Protein AF-A0A8J3PWQ1-F1 (afdb_monomer_lite)

Organism: NCBI:txid575193

Sequence (160 aa):
MHEEQVHASDRWVFGLEEIPASDKGEDGEIYRVASSFGQTVIRAPVGTPQTMQWAAEEIVAQCGPEWSAAAILLQWLRIEAGDERRLGVESCVLERISDDEILFHAHYNQWEDITVLISDVRRMLIDMMHFITNEARHPLPRWRIKYLSERDWTQKRVEG

Structure (mmCIF, N/CA/C/O backbone):
data_AF-A0A8J3PWQ1-F1
#
_entry.id   AF-A0A8J3PWQ1-F1
#
loop_
_atom_site.group_PDB
_atom_site.id
_atom_site.type_symbol
_atom_site.label_atom_id
_atom_site.label_alt_id
_atom_site.label_comp_id
_atom_site.label_asym_id
_atom_site.label_entity_id
_atom_site.label_seq_id
_atom_site.pdbx_PDB_ins_code
_atom_site.Cartn_x
_atom_site.Cartn_y
_atom_site.Cartn_z
_atom_site.occupancy
_atom_site.B_iso_or_equiv
_atom_site.auth_seq_id
_atom_site.auth_comp_id
_atom_site.auth_asym_id
_atom_site.auth_atom_id
_atom_site.pdbx_PDB_model_num
ATOM 1 N N . MET A 1 1 ? -30.133 3.601 -14.419 1.00 34.16 1 MET A N 1
ATOM 2 C CA . MET A 1 1 ? -28.823 3.106 -13.955 1.00 34.16 1 MET A CA 1
ATOM 3 C C . MET A 1 1 ? -27.804 4.153 -14.347 1.00 34.16 1 MET A C 1
ATOM 5 O O . MET A 1 1 ? -27.534 4.289 -15.530 1.00 34.16 1 MET A O 1
ATOM 9 N N . HIS A 1 2 ? -27.375 4.978 -13.396 1.00 33.19 2 HIS A N 1
ATOM 10 C CA . HIS A 1 2 ? -26.289 5.927 -13.613 1.00 33.19 2 HIS A CA 1
ATOM 11 C C . HIS A 1 2 ? -24.993 5.215 -13.238 1.00 33.19 2 HIS A C 1
ATOM 13 O O . HIS A 1 2 ? -24.796 4.885 -12.074 1.00 33.19 2 HIS A O 1
ATOM 19 N N . GLU A 1 3 ? -24.154 4.923 -14.229 1.00 35.34 3 GLU A N 1
ATOM 20 C CA . GLU A 1 3 ? -22.735 4.697 -13.980 1.00 35.34 3 GLU A CA 1
ATOM 21 C C . GLU A 1 3 ? -22.160 6.049 -13.561 1.00 35.34 3 GLU A C 1
ATOM 23 O O . GLU A 1 3 ? -22.042 6.963 -14.379 1.00 35.34 3 GLU A O 1
ATOM 28 N N . GLU A 1 4 ? -21.873 6.212 -12.269 1.00 40.69 4 GLU A N 1
ATOM 29 C CA . GLU A 1 4 ? -20.989 7.278 -11.815 1.00 40.69 4 GLU A CA 1
ATOM 30 C C . GLU A 1 4 ? -19.678 7.141 -12.590 1.00 40.69 4 GLU A C 1
ATOM 32 O O . GLU A 1 4 ? -18.943 6.159 -12.448 1.00 40.69 4 GLU A O 1
ATOM 37 N N . GLN A 1 5 ? -19.397 8.130 -13.437 1.00 37.34 5 GLN A N 1
ATOM 38 C CA . GLN A 1 5 ? -18.060 8.384 -13.945 1.00 37.34 5 GLN A CA 1
ATOM 39 C C . GLN A 1 5 ? -17.176 8.716 -12.743 1.00 37.34 5 GLN A C 1
ATOM 41 O O . GLN A 1 5 ? -16.991 9.874 -12.390 1.00 37.34 5 GLN A O 1
ATOM 46 N N . VAL A 1 6 ? -16.655 7.681 -12.084 1.00 41.75 6 VAL A N 1
ATOM 47 C CA . VAL A 1 6 ? -15.590 7.829 -11.098 1.00 41.75 6 VAL A CA 1
ATOM 48 C C . VAL A 1 6 ? -14.396 8.383 -11.863 1.00 41.75 6 VAL A C 1
ATOM 50 O O . VAL A 1 6 ? -13.786 7.672 -12.670 1.00 41.75 6 VAL A O 1
ATOM 53 N N . HIS A 1 7 ? -14.114 9.670 -11.683 1.00 48.94 7 HIS A N 1
ATOM 54 C CA . HIS A 1 7 ? -13.012 10.326 -12.364 1.00 48.94 7 HIS A CA 1
ATOM 55 C C . HIS A 1 7 ? -11.697 9.664 -11.933 1.00 48.94 7 HIS A C 1
ATOM 57 O O . HIS A 1 7 ? -11.540 9.210 -10.802 1.00 48.94 7 HIS A O 1
ATOM 63 N N . ALA A 1 8 ? -10.715 9.598 -12.837 1.00 52.34 8 ALA A N 1
ATOM 64 C CA . ALA A 1 8 ? -9.395 9.029 -12.539 1.00 52.34 8 ALA A CA 1
ATOM 65 C C . ALA A 1 8 ? -8.655 9.755 -11.390 1.00 52.34 8 ALA A C 1
ATOM 67 O O . ALA A 1 8 ? -7.637 9.260 -10.916 1.00 52.34 8 ALA A O 1
ATOM 68 N N . SER A 1 9 ? -9.160 10.916 -10.958 1.00 60.69 9 SER A N 1
ATOM 69 C CA . SER A 1 9 ? -8.739 11.653 -9.765 1.00 60.69 9 SER A CA 1
ATOM 70 C C . SER A 1 9 ? -9.125 10.979 -8.451 1.00 60.69 9 SER A C 1
ATOM 72 O O . SER A 1 9 ? -8.525 11.302 -7.434 1.00 60.69 9 SER A O 1
ATOM 74 N N . ASP A 1 10 ? -10.080 10.047 -8.463 1.00 74.12 10 ASP A N 1
ATOM 75 C CA . ASP A 1 10 ? -10.706 9.504 -7.250 1.00 74.12 10 ASP A CA 1
ATOM 76 C C . ASP A 1 10 ? -10.235 8.070 -6.954 1.00 74.12 10 ASP A C 1
ATOM 78 O O . ASP A 1 10 ? -10.818 7.358 -6.136 1.00 74.12 10 ASP A O 1
ATOM 82 N N . ARG A 1 11 ? -9.209 7.596 -7.672 1.00 81.88 11 ARG A N 1
ATOM 83 C CA . ARG A 1 11 ? -8.704 6.223 -7.571 1.00 81.88 11 ARG A CA 1
ATOM 84 C C . ARG A 1 11 ? -7.197 6.187 -7.412 1.00 81.88 11 ARG A C 1
ATOM 86 O O . ARG A 1 11 ? -6.480 7.033 -7.945 1.00 81.88 11 ARG A O 1
ATOM 93 N N . TRP A 1 12 ? -6.736 5.150 -6.723 1.00 87.06 12 TRP A N 1
ATOM 94 C CA . TRP A 1 12 ? -5.327 4.799 -6.699 1.00 87.06 12 TRP A CA 1
ATOM 95 C C . TRP A 1 12 ? -4.894 4.353 -8.092 1.00 87.06 12 TRP A C 1
ATOM 97 O O . TRP A 1 12 ? -5.564 3.560 -8.756 1.00 87.06 12 TRP A O 1
ATOM 107 N N . VAL A 1 13 ? -3.768 4.885 -8.549 1.00 88.00 13 VAL A N 1
ATOM 108 C CA . VAL A 1 13 ? -3.177 4.525 -9.835 1.00 88.00 13 VAL A CA 1
ATOM 109 C C . VAL A 1 13 ? -1.861 3.823 -9.577 1.00 88.00 13 VAL A C 1
ATOM 111 O O . VAL A 1 13 ? -1.003 4.368 -8.891 1.00 88.00 13 VAL A O 1
ATOM 114 N N . PHE A 1 14 ? -1.698 2.643 -10.166 1.00 88.06 14 PHE A N 1
ATOM 115 C CA . PHE A 1 14 ? -0.520 1.799 -10.005 1.00 88.06 14 PHE A CA 1
ATOM 116 C C . PHE A 1 14 ? 0.272 1.716 -11.312 1.00 88.06 14 PHE A C 1
ATOM 118 O O . PHE A 1 14 ? -0.297 1.725 -12.413 1.00 88.06 14 PHE A O 1
ATOM 125 N N . GLY A 1 15 ? 1.590 1.636 -11.174 1.00 87.38 15 GLY A N 1
ATOM 126 C CA . GLY A 1 15 ? 2.556 1.572 -12.262 1.00 87.38 15 GLY A CA 1
ATOM 127 C C . GLY A 1 15 ? 3.824 0.824 -11.858 1.00 87.38 15 GLY A C 1
ATOM 128 O O . GLY A 1 15 ? 3.909 0.283 -10.756 1.00 87.38 15 GLY A O 1
ATOM 129 N N . LEU A 1 16 ? 4.818 0.809 -12.745 1.00 85.69 16 LEU A N 1
ATOM 130 C CA . LEU A 1 16 ? 6.132 0.215 -12.474 1.00 85.69 16 LEU A CA 1
ATOM 131 C C . LEU A 1 16 ? 7.236 1.269 -12.553 1.00 85.69 16 LEU A C 1
ATOM 133 O O . LEU A 1 16 ? 7.191 2.174 -13.388 1.00 85.69 16 LEU A O 1
ATOM 137 N N . GLU A 1 17 ? 8.246 1.123 -11.704 1.00 83.31 17 GLU A N 1
ATOM 138 C CA . GLU A 1 17 ? 9.514 1.830 -11.848 1.00 83.31 17 GLU A CA 1
ATOM 139 C C . GLU A 1 17 ? 10.419 1.059 -12.815 1.00 83.31 17 GLU A C 1
ATOM 141 O O . GLU A 1 17 ? 10.766 -0.101 -12.583 1.00 83.31 17 GLU A O 1
ATOM 146 N N . GLU A 1 18 ? 10.782 1.709 -13.919 1.00 81.50 18 GLU A N 1
ATOM 147 C CA . GLU A 1 18 ? 11.722 1.200 -14.907 1.00 81.50 18 GLU A CA 1
ATOM 148 C C . GLU A 1 18 ? 13.146 1.582 -14.515 1.00 81.50 18 GLU A C 1
ATOM 150 O O . GLU A 1 18 ? 13.513 2.761 -14.464 1.00 81.50 18 GLU A O 1
ATOM 155 N N . ILE A 1 19 ? 13.963 0.558 -14.293 1.00 77.00 19 ILE A N 1
ATOM 156 C CA . ILE A 1 19 ? 15.391 0.676 -14.032 1.00 77.00 19 ILE A CA 1
ATOM 157 C C . ILE A 1 19 ? 16.109 0.339 -15.346 1.00 77.00 19 ILE A C 1
ATOM 159 O O . ILE A 1 19 ? 16.138 -0.832 -15.744 1.00 77.00 19 ILE A O 1
ATOM 163 N N . PRO A 1 20 ? 16.644 1.341 -16.070 1.00 71.75 20 PRO A N 1
ATOM 164 C CA . PRO A 1 20 ? 17.434 1.083 -17.263 1.00 71.75 20 PRO A CA 1
ATOM 165 C C . PRO A 1 20 ? 18.741 0.389 -16.868 1.00 71.75 20 PRO A C 1
ATOM 167 O O . PRO A 1 20 ? 19.568 0.977 -16.173 1.00 71.75 20 PRO A O 1
ATOM 170 N N . ALA A 1 21 ? 18.957 -0.837 -17.341 1.00 73.56 21 ALA A N 1
ATOM 171 C CA . ALA A 1 21 ? 20.274 -1.451 -17.297 1.00 73.56 21 ALA A CA 1
ATOM 172 C C . ALA A 1 21 ? 21.090 -0.937 -18.484 1.00 73.56 21 ALA A C 1
ATOM 174 O O . ALA A 1 21 ? 20.639 -0.951 -19.636 1.00 73.56 21 ALA A O 1
ATOM 175 N N . SER A 1 22 ? 22.293 -0.468 -18.179 1.00 77.88 22 SER A N 1
ATOM 176 C CA . SER A 1 22 ? 23.264 -0.044 -19.177 1.00 77.88 22 SER A CA 1
ATOM 177 C C . SER A 1 22 ? 24.507 -0.907 -19.049 1.00 77.88 22 SER A C 1
ATOM 179 O O . SER A 1 22 ? 24.910 -1.228 -17.933 1.00 77.88 22 SER A O 1
ATOM 181 N N . ASP A 1 23 ? 25.098 -1.271 -20.177 1.00 76.81 23 ASP A N 1
ATOM 182 C CA . ASP A 1 23 ? 26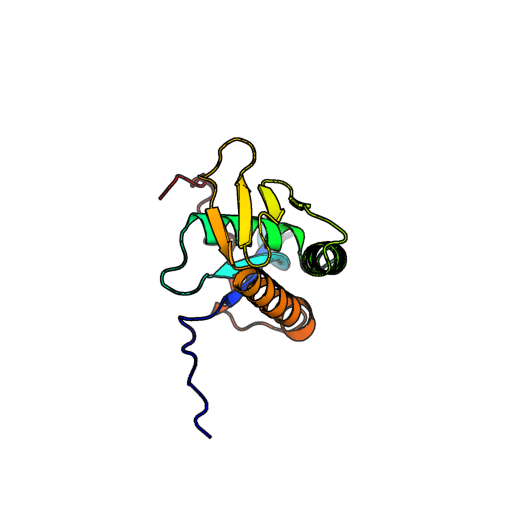.339 -2.033 -20.243 1.00 76.81 23 ASP A CA 1
ATOM 183 C C . ASP A 1 23 ? 27.311 -1.346 -21.198 1.00 76.81 23 ASP A C 1
ATOM 185 O O . ASP A 1 23 ? 26.908 -0.592 -22.088 1.00 76.81 23 ASP A O 1
ATOM 189 N N . LYS A 1 24 ? 28.603 -1.566 -20.981 1.00 81.88 24 LYS A N 1
ATOM 190 C CA . LYS A 1 24 ? 29.654 -0.974 -21.797 1.00 81.88 24 LYS A CA 1
ATOM 191 C C . LYS A 1 24 ? 29.956 -1.904 -22.968 1.00 81.88 24 LYS A C 1
ATOM 193 O O . LYS A 1 24 ? 30.371 -3.041 -22.764 1.00 81.88 24 LYS A O 1
ATOM 198 N N . GLY A 1 25 ? 29.753 -1.413 -24.186 1.00 77.62 25 GLY A N 1
ATOM 199 C CA . GLY A 1 25 ? 30.089 -2.137 -25.407 1.00 77.62 25 GLY A CA 1
ATOM 200 C C . GLY A 1 25 ? 31.597 -2.324 -25.576 1.00 77.62 25 GLY A C 1
ATOM 201 O O . GLY A 1 25 ? 32.410 -1.671 -24.916 1.00 77.62 25 GLY A O 1
ATOM 202 N N . GLU A 1 26 ? 31.984 -3.212 -26.495 1.00 82.81 26 GLU A N 1
ATOM 203 C CA . GLU A 1 26 ? 33.393 -3.479 -26.831 1.00 82.81 26 GLU A CA 1
ATOM 204 C C . GLU A 1 26 ? 34.129 -2.241 -27.382 1.00 82.81 26 GLU A C 1
ATOM 206 O O . GLU A 1 26 ? 35.349 -2.137 -27.268 1.00 82.81 26 GLU A O 1
ATOM 211 N N . ASP A 1 27 ? 33.390 -1.279 -27.934 1.00 87.69 27 ASP A N 1
ATOM 212 C CA . ASP A 1 27 ? 33.869 0.032 -28.392 1.00 87.69 27 ASP A CA 1
ATOM 213 C C . ASP A 1 27 ? 34.068 1.054 -27.255 1.00 87.69 27 ASP A C 1
ATOM 215 O O . ASP A 1 27 ? 34.616 2.135 -27.468 1.00 87.69 27 ASP A O 1
ATOM 219 N N . GLY A 1 28 ? 33.659 0.704 -26.037 1.00 79.19 28 GLY A N 1
ATOM 220 C CA . GLY A 1 28 ? 33.728 1.547 -24.857 1.00 79.19 28 GLY A CA 1
ATOM 221 C C . GLY A 1 28 ? 32.550 2.505 -24.664 1.00 79.19 28 GLY A C 1
ATOM 222 O O . GLY A 1 28 ? 32.549 3.222 -23.659 1.00 79.19 28 GLY A O 1
ATOM 223 N N . GLU A 1 29 ? 31.556 2.495 -25.551 1.00 83.38 29 GLU A N 1
ATOM 224 C CA . GLU A 1 29 ? 30.320 3.272 -25.418 1.00 83.38 29 GLU A CA 1
ATOM 225 C C . GLU A 1 29 ? 29.337 2.590 -24.452 1.00 83.38 29 GLU A C 1
ATOM 227 O O . GLU A 1 29 ? 29.372 1.375 -24.245 1.00 83.38 29 GLU A O 1
ATOM 232 N N . ILE A 1 30 ? 28.459 3.371 -23.817 1.00 75.75 30 ILE A N 1
ATOM 233 C 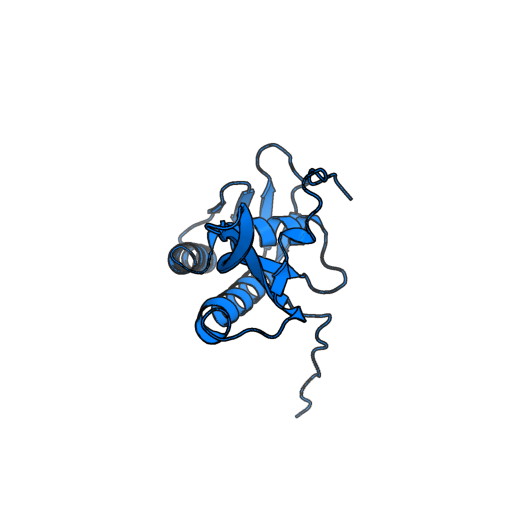CA . ILE A 1 30 ? 27.442 2.849 -22.892 1.00 75.75 30 ILE A CA 1
ATOM 234 C C . ILE A 1 30 ? 26.138 2.619 -23.658 1.00 75.75 30 ILE A C 1
ATOM 236 O O . ILE A 1 30 ? 25.523 3.563 -24.154 1.00 75.75 30 ILE A O 1
ATOM 240 N N . TYR A 1 31 ? 25.675 1.372 -23.692 1.00 74.62 31 TYR A N 1
ATOM 241 C CA . TYR A 1 31 ? 24.440 0.965 -24.353 1.00 74.62 31 TYR A CA 1
ATOM 242 C C . TYR A 1 31 ? 23.384 0.534 -23.345 1.00 74.62 31 TYR A C 1
ATOM 244 O O . TYR A 1 31 ? 23.670 -0.151 -22.366 1.00 74.62 31 TYR A O 1
ATOM 252 N N . ARG A 1 32 ? 22.124 0.874 -23.620 1.00 73.25 32 ARG A N 1
ATOM 253 C CA . ARG A 1 32 ? 20.985 0.344 -22.868 1.00 73.25 32 ARG A CA 1
ATOM 254 C C . ARG A 1 32 ? 20.708 -1.087 -23.328 1.00 73.25 32 ARG A C 1
ATOM 256 O O . ARG A 1 32 ? 20.312 -1.291 -24.471 1.00 73.25 32 ARG A O 1
ATOM 263 N N . VAL A 1 33 ? 20.915 -2.059 -22.445 1.00 71.44 33 VAL A N 1
ATOM 264 C CA . VAL A 1 33 ? 20.870 -3.495 -22.787 1.00 71.44 33 VAL A CA 1
ATOM 265 C C . VAL A 1 33 ? 19.540 -4.158 -22.438 1.00 71.44 33 VAL A C 1
ATOM 267 O O . VAL A 1 33 ? 19.040 -4.968 -23.212 1.00 71.44 33 VAL A O 1
ATOM 270 N N . ALA A 1 34 ? 18.933 -3.800 -21.307 1.00 69.94 34 ALA A N 1
ATOM 271 C CA . ALA A 1 34 ? 17.612 -4.276 -20.905 1.00 69.94 34 ALA A CA 1
ATOM 272 C C . ALA A 1 34 ? 16.993 -3.316 -19.883 1.00 69.94 34 ALA A C 1
ATOM 274 O O . ALA A 1 34 ? 17.701 -2.583 -19.196 1.00 69.94 34 ALA A O 1
ATOM 275 N N . SER A 1 35 ? 15.672 -3.321 -19.760 1.00 70.31 35 SER A N 1
ATOM 276 C CA . SER A 1 35 ? 14.986 -2.646 -18.659 1.00 70.31 35 SER A CA 1
ATOM 277 C C . SER A 1 35 ? 14.473 -3.684 -17.678 1.00 70.31 35 SER A C 1
ATOM 279 O O . SER A 1 35 ? 13.838 -4.655 -18.088 1.00 70.31 35 SER A O 1
ATOM 281 N N . SER A 1 36 ? 14.725 -3.471 -16.391 1.00 72.44 36 SER A N 1
ATOM 282 C CA . SER A 1 36 ? 14.092 -4.241 -15.320 1.00 72.44 36 SER A CA 1
ATOM 283 C C . SER A 1 36 ? 13.023 -3.396 -14.639 1.00 72.44 36 SER A C 1
ATOM 285 O O . SER A 1 36 ? 13.237 -2.207 -14.402 1.00 72.44 36 SER A O 1
ATOM 287 N N . PHE A 1 37 ? 11.897 -4.016 -14.294 1.00 74.12 37 PHE A N 1
ATOM 288 C CA . PHE A 1 37 ? 10.818 -3.381 -13.543 1.00 74.12 37 PHE A CA 1
ATOM 289 C C . PHE A 1 37 ? 10.772 -3.992 -12.145 1.00 74.12 37 PHE A C 1
ATOM 291 O O . PHE A 1 37 ? 10.183 -5.051 -11.941 1.00 74.12 37 PHE A O 1
ATOM 298 N N . GLY A 1 38 ? 11.487 -3.368 -11.209 1.00 66.31 38 GLY A N 1
ATOM 299 C CA . GLY A 1 38 ? 11.739 -3.946 -9.884 1.00 66.31 38 GLY A CA 1
ATOM 300 C C . GLY A 1 38 ? 10.754 -3.515 -8.799 1.00 66.31 38 GLY A C 1
ATOM 301 O O . GLY A 1 38 ? 10.628 -4.204 -7.792 1.00 66.31 38 GLY A O 1
ATOM 302 N N . GLN A 1 39 ? 10.052 -2.394 -8.992 1.00 76.38 39 GLN A N 1
ATOM 303 C CA . GLN A 1 39 ? 9.234 -1.780 -7.947 1.00 76.38 39 GLN A CA 1
ATOM 304 C C . GLN A 1 39 ? 7.890 -1.296 -8.499 1.00 76.38 39 GLN A C 1
ATOM 306 O O . GLN A 1 39 ? 7.825 -0.681 -9.565 1.00 76.38 39 GLN A O 1
ATOM 311 N N . THR A 1 40 ? 6.812 -1.551 -7.757 1.00 80.81 40 THR A N 1
ATOM 312 C CA . THR A 1 40 ? 5.496 -0.965 -8.029 1.00 80.81 40 THR A CA 1
ATOM 313 C C . THR A 1 40 ? 5.467 0.466 -7.495 1.00 80.81 40 THR A C 1
ATOM 315 O O . THR A 1 40 ? 5.861 0.720 -6.358 1.00 80.81 40 THR A O 1
ATOM 318 N N . VAL A 1 41 ? 4.988 1.407 -8.304 1.00 84.44 41 VAL A N 1
ATOM 319 C CA . VAL A 1 41 ? 4.781 2.807 -7.906 1.00 84.44 41 VAL A CA 1
ATOM 320 C C . VAL A 1 41 ? 3.298 3.122 -7.863 1.00 84.44 41 VAL A C 1
ATOM 322 O O . VAL A 1 41 ? 2.516 2.538 -8.618 1.00 84.44 41 VAL A O 1
ATOM 325 N N . ILE A 1 42 ? 2.915 4.063 -7.001 1.00 87.25 42 ILE A N 1
ATOM 326 C CA . ILE A 1 42 ? 1.522 4.477 -6.851 1.00 87.25 42 ILE A CA 1
ATOM 327 C C . ILE A 1 42 ? 1.354 5.983 -6.930 1.00 87.25 42 ILE A C 1
ATOM 329 O O . ILE A 1 42 ? 2.263 6.755 -6.633 1.00 87.25 42 ILE A O 1
ATOM 333 N N . ARG A 1 43 ? 0.143 6.386 -7.296 1.00 86.31 43 ARG A N 1
ATOM 334 C CA . ARG A 1 43 ? -0.360 7.742 -7.136 1.00 86.31 43 ARG A CA 1
ATOM 335 C C . ARG A 1 43 ? -1.705 7.676 -6.433 1.00 86.31 43 ARG A C 1
ATOM 337 O O . ARG A 1 43 ? -2.588 6.930 -6.861 1.00 86.31 43 ARG A O 1
ATOM 344 N N . ALA A 1 44 ? -1.837 8.461 -5.374 1.00 86.62 44 ALA A N 1
ATOM 345 C CA . ALA A 1 44 ? -3.056 8.545 -4.595 1.00 86.62 44 ALA A CA 1
ATOM 346 C C . ALA A 1 44 ? -4.156 9.346 -5.319 1.00 86.62 44 ALA A C 1
ATOM 348 O O . ALA A 1 44 ? -3.846 10.176 -6.186 1.00 86.62 44 ALA A O 1
ATOM 349 N N . PRO A 1 45 ? -5.432 9.131 -4.955 1.00 85.75 45 PRO A N 1
ATOM 350 C CA . PRO A 1 45 ? -6.512 10.052 -5.283 1.00 85.75 45 PRO A CA 1
ATOM 351 C C . PRO A 1 45 ? -6.199 11.493 -4.857 1.00 85.75 45 PRO A C 1
ATOM 353 O O . PRO A 1 45 ? -5.505 11.729 -3.863 1.00 85.75 45 PRO A O 1
ATOM 356 N N . VAL A 1 46 ? -6.755 12.470 -5.570 1.00 83.62 46 VAL A N 1
ATOM 357 C CA . VAL A 1 46 ? -6.630 13.891 -5.222 1.00 83.62 46 VAL A CA 1
ATOM 358 C C . VAL A 1 46 ? -7.228 14.137 -3.835 1.00 83.62 46 VAL A C 1
ATOM 360 O O . VAL A 1 46 ? -8.337 13.702 -3.546 1.00 83.62 46 VAL A O 1
ATOM 363 N N . GLY A 1 47 ? -6.490 14.851 -2.981 1.00 82.12 47 GLY A N 1
ATOM 364 C CA . GLY A 1 47 ? -6.913 15.153 -1.609 1.00 82.12 47 GLY A CA 1
ATOM 365 C C . GLY A 1 47 ? -6.587 14.062 -0.586 1.00 82.12 47 GLY A C 1
ATOM 366 O O . GLY A 1 47 ? -6.882 14.247 0.592 1.00 82.12 47 GLY A O 1
ATOM 367 N N . THR A 1 48 ? -5.952 12.961 -1.002 1.00 83.81 48 THR A N 1
ATOM 368 C CA . THR A 1 48 ? -5.427 11.959 -0.066 1.00 83.81 48 THR A CA 1
ATOM 369 C C . THR A 1 48 ? -4.352 12.591 0.825 1.00 83.81 48 THR A C 1
ATOM 371 O O . THR A 1 48 ? -3.433 13.217 0.288 1.00 83.81 48 THR A O 1
ATOM 374 N N . PRO A 1 49 ? -4.423 12.433 2.161 1.00 84.44 49 PRO A N 1
ATOM 375 C CA . PRO A 1 49 ? -3.368 12.897 3.055 1.00 84.44 49 PRO A CA 1
ATOM 376 C C . PRO A 1 49 ? -2.004 12.307 2.681 1.00 84.44 49 PRO A C 1
ATOM 378 O O . PRO A 1 49 ? -1.894 11.120 2.370 1.00 84.44 49 PRO A O 1
ATOM 381 N N . GLN A 1 50 ? -0.950 13.120 2.754 1.00 83.56 50 GLN A N 1
ATOM 382 C CA . GLN A 1 50 ? 0.404 12.708 2.370 1.00 83.56 50 GLN A CA 1
ATOM 383 C C . GLN A 1 50 ? 0.899 11.496 3.178 1.00 83.56 50 GLN A C 1
ATOM 385 O O . GLN A 1 50 ? 1.522 10.591 2.622 1.00 83.56 50 GLN A O 1
ATOM 390 N N . THR A 1 51 ? 0.555 11.434 4.465 1.00 83.06 51 THR A N 1
ATOM 391 C CA . THR A 1 51 ? 0.861 10.299 5.348 1.00 83.06 51 THR A CA 1
ATOM 392 C C . THR A 1 51 ? 0.193 9.006 4.880 1.00 83.06 51 THR A C 1
ATOM 394 O O . THR A 1 51 ? 0.838 7.961 4.852 1.00 83.06 51 THR A O 1
ATOM 397 N N . MET A 1 52 ? -1.056 9.071 4.404 1.00 83.56 52 MET A N 1
ATOM 398 C CA . MET A 1 52 ? -1.741 7.924 3.798 1.00 83.56 52 MET A CA 1
ATOM 399 C C . MET A 1 52 ? -1.061 7.487 2.497 1.00 83.56 52 MET A C 1
ATOM 401 O O . MET A 1 52 ? -0.926 6.290 2.250 1.00 83.56 52 MET A O 1
ATOM 405 N N . GLN A 1 53 ? -0.595 8.434 1.676 1.00 87.44 53 GLN A N 1
ATOM 406 C CA . GLN A 1 53 ? 0.173 8.096 0.479 1.00 87.44 53 GLN A CA 1
ATOM 407 C C . GLN A 1 53 ? 1.489 7.391 0.828 1.00 87.44 53 GLN A C 1
ATOM 409 O O . GLN A 1 53 ? 1.793 6.366 0.223 1.00 87.44 53 GLN A O 1
ATOM 414 N N . TRP A 1 54 ? 2.251 7.885 1.805 1.00 86.19 54 TRP A N 1
ATOM 415 C CA . TRP A 1 54 ? 3.489 7.224 2.231 1.00 86.19 54 TRP A CA 1
ATOM 416 C C . TRP A 1 54 ? 3.232 5.833 2.798 1.00 86.19 54 TRP A C 1
ATOM 418 O O . TRP A 1 54 ? 3.924 4.887 2.434 1.00 86.19 54 TRP A O 1
ATOM 428 N N . ALA A 1 55 ? 2.201 5.679 3.624 1.00 84.50 55 ALA A N 1
ATOM 429 C CA . ALA A 1 55 ? 1.817 4.383 4.153 1.00 84.50 55 ALA A CA 1
ATOM 430 C C . ALA A 1 55 ? 1.444 3.382 3.046 1.00 84.50 55 ALA A C 1
ATOM 432 O O . ALA A 1 55 ? 1.860 2.222 3.071 1.00 84.50 55 ALA A O 1
ATOM 433 N N . ALA A 1 56 ? 0.699 3.840 2.039 1.00 86.81 56 ALA A N 1
ATOM 434 C CA . ALA A 1 56 ? 0.372 3.047 0.863 1.00 86.81 56 ALA A CA 1
ATOM 435 C C . ALA A 1 56 ? 1.629 2.669 0.059 1.00 86.81 56 ALA A C 1
ATOM 437 O O . ALA A 1 56 ? 1.753 1.527 -0.384 1.00 86.81 56 ALA A O 1
ATOM 438 N N . GLU A 1 57 ? 2.585 3.591 -0.098 1.00 85.88 57 GLU A N 1
ATOM 439 C CA . GLU A 1 57 ? 3.868 3.320 -0.756 1.00 85.88 57 GLU A CA 1
ATOM 440 C C . GLU A 1 57 ? 4.664 2.226 -0.025 1.00 85.88 57 GLU A C 1
ATOM 442 O O . GLU A 1 57 ? 5.236 1.366 -0.691 1.00 85.88 57 GLU A O 1
ATOM 447 N N . GLU A 1 58 ? 4.662 2.205 1.313 1.00 84.50 58 GLU A N 1
ATOM 448 C CA . GLU A 1 58 ? 5.334 1.165 2.111 1.00 84.50 58 GLU A CA 1
ATOM 449 C C . GLU A 1 58 ? 4.706 -0.221 1.913 1.00 84.50 58 GLU A C 1
ATOM 451 O O . GLU A 1 58 ? 5.418 -1.208 1.703 1.00 84.50 58 GLU A O 1
ATOM 456 N N . ILE A 1 59 ? 3.370 -0.303 1.917 1.00 82.31 59 ILE A N 1
ATOM 457 C CA . ILE A 1 59 ? 2.651 -1.556 1.635 1.00 82.31 59 ILE A CA 1
ATOM 458 C C . ILE A 1 59 ? 2.998 -2.055 0.232 1.00 82.31 59 ILE A C 1
ATOM 460 O O . ILE A 1 59 ? 3.294 -3.235 0.030 1.00 82.31 59 ILE A O 1
ATOM 464 N N . VAL A 1 60 ? 2.968 -1.156 -0.750 1.00 82.06 60 VAL A N 1
ATOM 465 C CA . VAL A 1 60 ? 3.161 -1.503 -2.159 1.00 82.06 60 VAL A CA 1
ATOM 466 C C . VAL A 1 60 ? 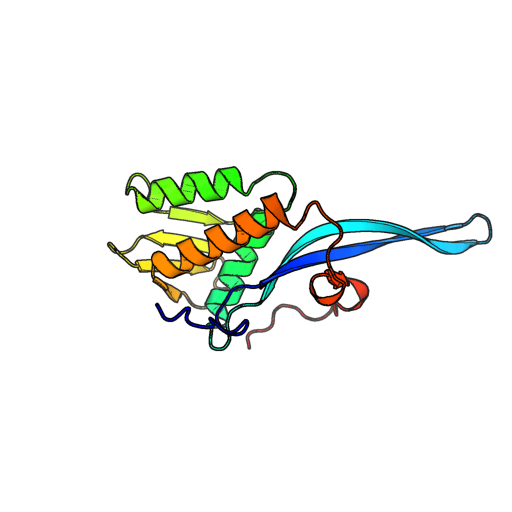4.606 -1.889 -2.460 1.00 82.06 60 VAL A C 1
ATOM 468 O O . VAL A 1 60 ? 4.824 -2.829 -3.226 1.00 82.06 60 VAL A O 1
ATOM 471 N N . ALA A 1 61 ? 5.586 -1.233 -1.833 1.00 78.50 61 ALA A N 1
ATOM 472 C CA . ALA A 1 61 ? 6.998 -1.596 -1.946 1.00 78.50 61 ALA A CA 1
ATOM 473 C C . ALA A 1 61 ? 7.237 -3.053 -1.524 1.00 78.50 61 ALA A C 1
ATOM 475 O O . ALA A 1 61 ? 7.990 -3.778 -2.174 1.00 78.50 61 ALA A O 1
ATOM 476 N N . GLN A 1 62 ? 6.520 -3.516 -0.500 1.00 75.94 62 GLN A N 1
ATOM 477 C CA . GLN A 1 62 ? 6.557 -4.912 -0.077 1.00 75.94 62 GLN A CA 1
ATOM 478 C C . GLN A 1 62 ? 5.749 -5.846 -0.956 1.00 75.94 62 GLN A C 1
ATOM 480 O O . GLN A 1 62 ? 6.006 -7.037 -0.926 1.00 75.94 62 GLN A O 1
ATOM 485 N N . CYS A 1 63 ? 4.809 -5.368 -1.759 1.00 72.06 63 CYS A N 1
ATOM 486 C CA . CYS A 1 63 ? 3.991 -6.207 -2.633 1.00 72.06 63 CYS A CA 1
ATOM 487 C C . CYS A 1 63 ? 4.571 -6.361 -4.044 1.00 72.06 63 CYS A C 1
ATOM 489 O O . CYS A 1 63 ? 3.807 -6.667 -4.957 1.00 72.06 63 CYS A O 1
ATOM 491 N N . GLY A 1 64 ? 5.877 -6.130 -4.238 1.00 64.56 64 GLY A N 1
ATOM 492 C CA . GLY A 1 64 ? 6.541 -6.144 -5.545 1.00 64.56 64 GLY A CA 1
ATOM 493 C C . GLY A 1 64 ? 6.125 -7.310 -6.466 1.00 64.56 64 GLY A C 1
ATOM 494 O O . GLY A 1 64 ? 5.666 -8.350 -5.988 1.00 64.56 64 GLY A O 1
ATOM 495 N N . PRO A 1 65 ? 6.294 -7.157 -7.794 1.00 58.94 65 PRO A N 1
ATOM 496 C CA . PRO A 1 65 ? 5.657 -8.000 -8.814 1.00 58.94 65 PRO A CA 1
ATOM 497 C C . PRO A 1 65 ? 5.986 -9.497 -8.729 1.00 58.94 65 PRO A C 1
ATOM 499 O O . PRO A 1 65 ? 5.286 -10.301 -9.351 1.00 58.94 65 PRO A O 1
ATOM 502 N N . GLU A 1 66 ? 7.007 -9.872 -7.956 1.00 60.81 66 GLU A N 1
ATOM 503 C CA . GLU A 1 66 ? 7.388 -11.263 -7.774 1.00 60.81 66 GLU A CA 1
ATOM 504 C C . GLU A 1 66 ? 6.708 -11.915 -6.552 1.00 60.81 66 GLU A C 1
ATOM 506 O O . GLU A 1 66 ? 5.837 -12.727 -6.829 1.00 60.81 66 GLU A O 1
ATOM 511 N N . TRP A 1 67 ? 6.939 -11.619 -5.252 1.00 56.88 67 TRP A N 1
ATOM 512 C CA . TRP A 1 67 ? 6.567 -12.626 -4.211 1.00 56.88 67 TRP A CA 1
ATOM 513 C C . TRP A 1 67 ? 6.054 -12.225 -2.806 1.00 56.88 67 TRP A C 1
ATOM 515 O O . TRP A 1 67 ? 6.280 -12.967 -1.852 1.00 56.88 67 TRP A O 1
ATOM 525 N N . SER A 1 68 ? 5.237 -11.185 -2.628 1.00 69.75 68 SER A N 1
ATOM 526 C CA . SER A 1 68 ? 4.680 -10.922 -1.267 1.00 69.75 68 SER A CA 1
ATOM 527 C C . SER A 1 68 ? 3.251 -10.401 -1.200 1.00 69.75 68 SER A C 1
ATOM 529 O O . SER A 1 68 ? 2.644 -10.428 -0.129 1.00 69.75 68 SER A O 1
ATOM 531 N N . ALA A 1 69 ? 2.649 -10.051 -2.337 1.00 76.00 69 ALA A N 1
ATOM 532 C CA . ALA A 1 69 ? 1.278 -9.548 -2.373 1.00 76.00 69 ALA A CA 1
ATOM 533 C C . ALA A 1 69 ? 0.257 -10.546 -1.781 1.00 76.00 69 ALA A C 1
ATOM 535 O O . ALA A 1 69 ? -0.655 -10.153 -1.060 1.00 76.00 69 ALA A O 1
ATOM 536 N N . ALA A 1 70 ? 0.450 -11.853 -2.005 1.00 77.81 70 ALA A N 1
ATOM 537 C CA . ALA A 1 70 ? -0.420 -12.893 -1.449 1.00 77.81 70 ALA A CA 1
ATOM 538 C C . ALA A 1 70 ? -0.329 -13.007 0.085 1.00 77.81 70 ALA A C 1
ATOM 540 O O . ALA A 1 70 ? -1.343 -13.246 0.738 1.00 77.81 70 ALA A O 1
ATOM 541 N N . ALA A 1 71 ? 0.862 -12.825 0.665 1.00 82.19 71 ALA A N 1
ATOM 542 C CA . ALA A 1 71 ? 1.058 -12.872 2.113 1.00 82.19 71 ALA A CA 1
ATOM 543 C C . ALA A 1 71 ? 0.436 -11.647 2.797 1.00 82.19 71 ALA A C 1
ATOM 545 O O . ALA A 1 71 ? -0.308 -11.801 3.765 1.00 82.19 71 ALA A O 1
ATOM 546 N N . ILE A 1 72 ? 0.664 -10.456 2.233 1.00 84.38 72 ILE A N 1
ATOM 547 C CA . ILE A 1 72 ? 0.050 -9.207 2.696 1.00 84.38 72 ILE A CA 1
ATOM 548 C C . ILE A 1 72 ? -1.476 -9.292 2.609 1.00 84.38 72 ILE A C 1
ATOM 550 O O . ILE A 1 72 ? -2.165 -8.979 3.578 1.00 84.38 72 ILE A O 1
ATOM 554 N N . LEU A 1 73 ? -2.018 -9.794 1.494 1.00 85.69 73 LEU A N 1
ATOM 555 C CA . LEU A 1 73 ? -3.460 -9.967 1.328 1.00 85.69 73 LEU A CA 1
ATOM 556 C C . LEU A 1 73 ? -4.040 -10.973 2.330 1.00 85.69 73 LEU A C 1
ATOM 558 O O . LEU A 1 73 ? -5.081 -10.710 2.924 1.00 85.69 73 LEU A O 1
ATOM 562 N N .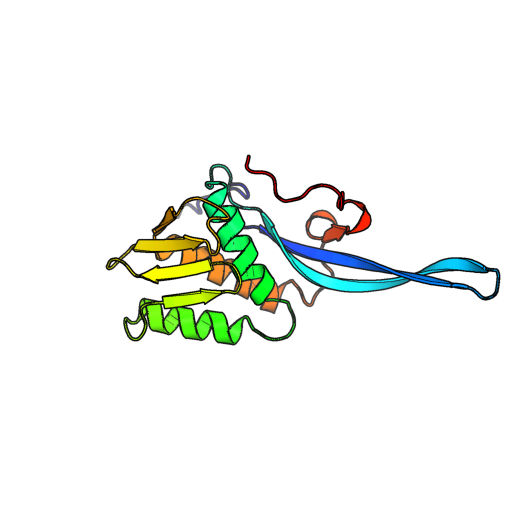 LEU A 1 74 ? -3.378 -12.112 2.549 1.00 87.56 74 LEU A N 1
ATOM 563 C CA . LEU A 1 74 ? -3.832 -13.095 3.533 1.00 87.56 74 LEU A CA 1
ATOM 564 C C . LEU A 1 74 ? -3.861 -12.499 4.944 1.00 87.56 74 LEU A C 1
ATOM 566 O O . LEU A 1 74 ? -4.819 -12.717 5.684 1.00 87.56 74 LEU A O 1
ATOM 570 N N . GLN A 1 75 ? -2.831 -11.744 5.319 1.00 89.19 75 GLN A N 1
ATOM 571 C CA . GLN A 1 75 ? -2.785 -11.092 6.622 1.00 89.19 75 GLN A CA 1
ATOM 572 C C . GLN A 1 75 ? -3.854 -10.002 6.747 1.00 89.19 75 GLN A C 1
ATOM 574 O O . GLN A 1 75 ? -4.516 -9.918 7.778 1.00 89.19 75 GLN A O 1
ATOM 579 N N . TRP A 1 76 ? -4.101 -9.238 5.683 1.00 91.25 76 TRP A N 1
ATOM 580 C CA . TRP A 1 76 ? -5.203 -8.283 5.631 1.00 91.25 76 TRP A CA 1
ATOM 581 C C . TRP A 1 76 ? -6.572 -8.952 5.830 1.00 91.25 76 TRP A C 1
ATOM 583 O O . TRP A 1 76 ? -7.373 -8.495 6.643 1.00 91.25 76 TRP A O 1
ATOM 593 N N . LEU A 1 77 ? -6.828 -10.081 5.163 1.00 91.56 77 LEU A N 1
ATOM 594 C CA . LEU A 1 77 ? -8.079 -10.832 5.324 1.00 91.56 77 LEU A CA 1
ATOM 595 C C . LEU A 1 77 ? -8.284 -11.325 6.764 1.00 91.56 77 LEU A C 1
ATOM 597 O O . LEU A 1 77 ? -9.406 -11.288 7.263 1.00 91.56 77 LEU A O 1
ATOM 601 N N . ARG A 1 78 ? -7.211 -11.738 7.451 1.00 93.00 78 ARG A N 1
ATOM 602 C CA . ARG A 1 78 ? -7.269 -12.096 8.880 1.00 93.00 78 ARG A CA 1
ATOM 603 C C . ARG A 1 78 ? -7.615 -10.898 9.763 1.00 93.00 78 ARG A C 1
ATOM 605 O O . ARG A 1 78 ? -8.350 -11.058 10.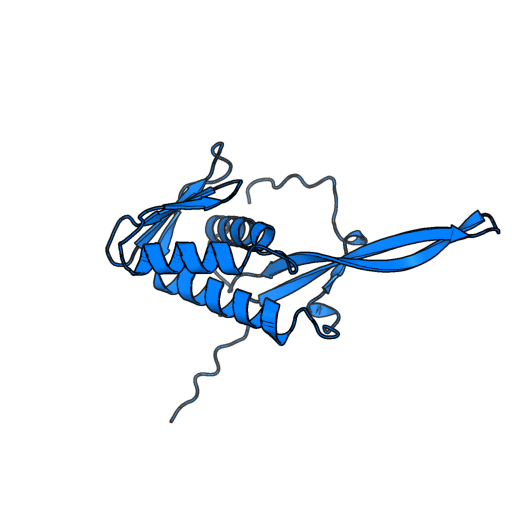733 1.00 93.00 78 ARG A O 1
ATOM 612 N N . ILE A 1 79 ? -7.133 -9.704 9.418 1.00 92.44 79 ILE A N 1
ATOM 613 C CA . ILE A 1 79 ? -7.485 -8.469 10.132 1.00 92.44 79 ILE A CA 1
ATOM 614 C C . ILE A 1 79 ? -8.961 -8.132 9.950 1.00 92.44 79 ILE A C 1
ATOM 616 O O . ILE A 1 79 ? -9.648 -7.834 10.930 1.00 92.44 79 ILE A O 1
ATOM 620 N N . GLU A 1 80 ? -9.475 -8.219 8.722 1.00 89.44 80 GLU A N 1
ATOM 621 C CA . GLU A 1 80 ? -10.897 -7.987 8.460 1.00 89.44 80 GLU A CA 1
ATOM 622 C C . GLU A 1 80 ? -11.789 -9.002 9.187 1.00 89.44 80 GLU A C 1
ATOM 624 O O . GLU A 1 80 ? -12.789 -8.613 9.796 1.00 89.44 80 GLU A O 1
ATOM 629 N N . ALA A 1 81 ? -11.394 -10.280 9.193 1.00 90.25 81 ALA A N 1
ATOM 630 C CA . ALA A 1 81 ? -12.088 -11.346 9.915 1.00 90.25 81 ALA A CA 1
ATOM 631 C C . ALA A 1 81 ? -12.027 -11.193 11.448 1.00 90.25 81 ALA A C 1
ATOM 633 O O . ALA A 1 81 ? -12.839 -11.788 12.152 1.00 90.25 81 ALA A O 1
ATOM 634 N N . GLY A 1 82 ? -11.100 -10.379 11.966 1.00 88.75 82 GLY A N 1
ATOM 635 C CA . GLY A 1 82 ? -10.875 -10.196 13.402 1.00 88.75 82 GLY A CA 1
ATOM 636 C C . GLY A 1 82 ? -9.981 -11.266 14.037 1.00 88.75 82 GLY A C 1
ATOM 637 O O . GLY A 1 82 ? -9.815 -11.266 15.256 1.00 88.75 82 GLY A O 1
ATOM 638 N N . ASP A 1 83 ? -9.387 -12.143 13.226 1.00 92.88 83 ASP A N 1
ATOM 639 C CA . ASP A 1 83 ? -8.436 -13.171 13.664 1.00 92.88 83 ASP A CA 1
ATOM 640 C C . ASP A 1 83 ? -7.081 -12.560 14.049 1.00 92.88 83 ASP A C 1
ATOM 642 O O . ASP A 1 83 ? -6.371 -13.079 14.908 1.00 92.88 83 ASP A O 1
ATOM 646 N N . GLU A 1 84 ? -6.727 -11.444 13.412 1.00 93.06 84 GLU A N 1
ATOM 647 C CA . GLU A 1 84 ? -5.509 -10.680 13.661 1.00 93.06 84 GLU A CA 1
ATOM 648 C C . GLU A 1 84 ? -5.852 -9.208 13.888 1.00 93.06 84 GLU A C 1
ATOM 650 O O . GLU A 1 84 ? -6.873 -8.703 13.425 1.00 93.06 84 GLU A O 1
ATOM 655 N N . ARG A 1 85 ? -4.980 -8.485 14.594 1.00 92.75 85 ARG A N 1
ATOM 656 C CA . ARG A 1 85 ? -5.148 -7.034 14.797 1.00 92.75 85 ARG A CA 1
ATOM 657 C C . ARG A 1 85 ? -4.143 -6.191 14.043 1.00 92.75 85 ARG A C 1
ATOM 659 O O . ARG A 1 85 ? -4.379 -4.999 13.883 1.00 92.75 85 ARG A O 1
ATOM 666 N N . ARG A 1 86 ? -3.013 -6.773 13.638 1.00 92.62 86 ARG A N 1
ATOM 667 C CA . ARG A 1 86 ? -1.867 -6.010 13.146 1.00 92.62 86 ARG A CA 1
ATOM 668 C C . ARG A 1 86 ? -1.281 -6.599 11.873 1.00 92.62 86 ARG A C 1
ATOM 670 O O . ARG A 1 86 ? -1.072 -7.808 11.769 1.00 92.62 86 ARG A O 1
ATOM 677 N N . LEU A 1 87 ? -0.968 -5.716 10.934 1.00 89.06 87 LEU A N 1
ATOM 678 C CA . LEU A 1 87 ? -0.156 -5.994 9.757 1.00 89.06 87 LEU A CA 1
ATOM 679 C C . LEU A 1 87 ? 1.108 -5.148 9.871 1.00 89.06 87 LEU A C 1
ATOM 681 O O . LEU A 1 87 ? 1.055 -3.927 9.761 1.00 89.06 87 LEU A O 1
ATOM 685 N N . GLY A 1 88 ? 2.231 -5.809 10.139 1.00 85.06 88 GLY A N 1
ATOM 686 C CA . GLY A 1 88 ? 3.538 -5.171 10.115 1.00 85.06 88 GLY A CA 1
ATOM 687 C C . GLY A 1 88 ? 4.071 -5.137 8.694 1.00 85.06 88 GLY A C 1
ATOM 688 O O . GLY A 1 88 ? 4.118 -6.168 8.027 1.00 85.06 88 GLY A O 1
ATOM 689 N N . VAL A 1 89 ? 4.484 -3.956 8.264 1.00 80.19 89 VAL A N 1
ATOM 690 C CA . VAL A 1 89 ? 5.275 -3.734 7.062 1.00 80.19 89 VAL A CA 1
ATOM 691 C C . VAL A 1 89 ? 6.594 -3.067 7.490 1.00 80.19 89 VAL A C 1
ATOM 693 O O . VAL A 1 89 ? 6.693 -2.530 8.589 1.00 80.19 89 VAL A O 1
ATOM 696 N N . GLU A 1 90 ? 7.652 -3.152 6.685 1.00 79.50 90 GLU A N 1
ATOM 697 C CA . GLU A 1 90 ? 9.013 -2.692 7.027 1.00 79.50 90 GLU A CA 1
ATOM 698 C C . GLU A 1 90 ? 9.059 -1.357 7.800 1.00 79.50 90 GLU A C 1
ATOM 700 O O . GLU A 1 90 ? 9.572 -1.311 8.923 1.00 79.50 90 GLU A O 1
ATOM 705 N N . SER A 1 91 ? 8.440 -0.298 7.270 1.00 81.81 91 SER A N 1
ATOM 706 C CA . SER A 1 91 ? 8.486 1.037 7.887 1.00 81.81 91 SER A CA 1
ATOM 707 C C . SER A 1 91 ? 7.197 1.471 8.597 1.00 81.81 91 SER A C 1
ATOM 709 O O . SER A 1 91 ? 7.140 2.603 9.078 1.00 81.81 91 SER A O 1
ATOM 711 N N . CYS A 1 92 ? 6.160 0.631 8.687 1.00 86.56 92 CYS A N 1
ATOM 712 C CA . CYS A 1 92 ? 4.949 0.967 9.445 1.00 86.56 92 CYS A CA 1
ATOM 713 C C . CYS A 1 92 ? 4.151 -0.257 9.914 1.00 86.56 92 CYS A C 1
ATOM 715 O O . CYS A 1 92 ? 4.355 -1.384 9.477 1.00 86.56 92 CYS A O 1
ATOM 717 N N . VAL A 1 93 ? 3.214 -0.040 10.828 1.00 91.25 93 VAL A N 1
ATOM 718 C CA . VAL A 1 93 ? 2.248 -1.047 11.269 1.00 91.25 93 VAL A CA 1
ATOM 719 C C . VAL A 1 93 ? 0.851 -0.519 11.015 1.00 91.25 93 VAL A C 1
ATOM 721 O O . VAL A 1 93 ? 0.542 0.625 11.329 1.00 91.25 93 VAL A O 1
ATOM 724 N N . LEU A 1 94 ? -0.003 -1.376 10.474 1.00 92.12 94 LEU A N 1
ATOM 725 C CA . LEU A 1 94 ? -1.438 -1.160 10.434 1.00 92.12 94 LEU A CA 1
ATOM 726 C C . LEU A 1 94 ? -2.043 -1.889 11.623 1.00 92.12 94 LEU A C 1
ATOM 728 O O . LEU A 1 94 ? -1.852 -3.098 11.758 1.00 92.12 94 LEU A O 1
ATOM 732 N N . GLU A 1 95 ? -2.784 -1.183 12.463 1.00 94.69 95 GLU A N 1
ATOM 733 C CA . GLU A 1 95 ? -3.490 -1.743 13.607 1.00 94.69 95 GLU A CA 1
ATOM 734 C C . GLU A 1 95 ? -4.988 -1.485 13.484 1.00 94.69 95 GLU A C 1
ATOM 736 O O . GLU A 1 95 ? -5.429 -0.349 13.339 1.00 94.69 95 GLU A O 1
ATOM 741 N N . ARG A 1 96 ? -5.793 -2.542 13.578 1.00 94.56 96 ARG A N 1
ATOM 742 C CA . ARG A 1 96 ? -7.243 -2.410 13.698 1.00 94.56 96 ARG A CA 1
ATOM 743 C C . ARG A 1 96 ? -7.596 -1.918 15.093 1.00 94.56 96 ARG A C 1
ATOM 745 O O . ARG A 1 96 ? -7.383 -2.633 16.074 1.00 94.56 96 ARG A O 1
ATOM 752 N N . ILE A 1 97 ? -8.148 -0.710 15.158 1.00 95.19 97 ILE A N 1
ATOM 753 C CA . ILE A 1 97 ? -8.504 -0.039 16.416 1.00 95.19 97 ILE A CA 1
ATOM 754 C C . ILE A 1 97 ? -10.011 -0.063 16.694 1.00 95.19 97 ILE A C 1
ATOM 756 O O . ILE A 1 97 ? -10.412 0.016 17.854 1.00 95.19 97 ILE A O 1
ATOM 760 N N . SER A 1 98 ? -10.837 -0.237 15.660 1.00 93.06 98 SER A N 1
ATOM 761 C CA . SER A 1 98 ? -12.293 -0.351 15.773 1.00 93.06 98 SER A CA 1
ATOM 762 C C . SER A 1 98 ? -12.869 -1.275 14.688 1.00 93.06 98 SER A C 1
ATOM 764 O O . SER A 1 98 ? -12.138 -1.993 13.991 1.00 93.06 98 SER A O 1
ATOM 766 N N . ASP A 1 99 ? -14.198 -1.325 14.582 1.00 89.75 99 ASP A N 1
ATOM 767 C CA . ASP A 1 99 ? -14.876 -2.178 13.605 1.00 89.75 99 ASP A CA 1
ATOM 768 C C . ASP A 1 99 ? -14.640 -1.720 12.164 1.00 89.75 99 ASP A C 1
ATOM 770 O O . ASP A 1 99 ? -14.628 -2.569 11.270 1.00 89.75 99 ASP A O 1
ATOM 774 N N . ASP A 1 100 ? -14.413 -0.423 11.957 1.00 93.81 100 ASP A N 1
ATOM 775 C CA . ASP A 1 100 ? -14.283 0.231 10.660 1.00 93.81 100 ASP A CA 1
ATOM 776 C C . ASP A 1 100 ? -13.000 1.054 10.492 1.00 93.81 100 ASP A C 1
ATOM 778 O O . ASP A 1 100 ? -12.757 1.528 9.383 1.00 93.81 100 ASP A O 1
ATOM 782 N N . GLU A 1 101 ? -12.139 1.162 11.509 1.00 94.81 101 GLU A N 1
ATOM 783 C CA . GLU A 1 101 ? -10.923 1.984 11.445 1.00 94.81 101 GLU A CA 1
ATOM 784 C C . GLU A 1 101 ? -9.617 1.194 11.617 1.00 94.81 101 GLU A C 1
ATOM 786 O O . GLU A 1 101 ? -9.493 0.243 12.402 1.00 94.81 101 GLU A O 1
ATOM 791 N N . ILE A 1 102 ? -8.602 1.667 10.893 1.00 93.94 102 ILE A N 1
ATOM 792 C CA . ILE A 1 102 ? -7.205 1.251 10.971 1.00 93.94 102 ILE A CA 1
ATOM 793 C C . ILE A 1 102 ? -6.363 2.452 11.378 1.00 93.94 102 ILE A C 1
ATOM 795 O O . ILE A 1 102 ? -6.427 3.503 10.741 1.00 93.94 102 ILE A O 1
ATOM 799 N N . LEU A 1 103 ? -5.515 2.262 12.380 1.00 93.94 103 LEU A N 1
ATOM 800 C CA . LEU A 1 103 ? -4.408 3.152 12.682 1.00 93.94 103 LEU A CA 1
ATOM 801 C C . LEU A 1 103 ? -3.177 2.721 11.888 1.00 93.94 103 LEU A C 1
ATOM 803 O O . LEU A 1 103 ? -2.719 1.585 11.998 1.00 93.94 103 LEU A O 1
ATOM 807 N N . PHE A 1 104 ? -2.620 3.642 11.123 1.00 91.56 104 PHE A N 1
ATOM 808 C CA . PHE A 1 104 ? -1.293 3.523 10.550 1.00 91.56 104 PHE A CA 1
ATOM 809 C C . PHE A 1 104 ? -0.289 4.165 11.493 1.00 91.56 104 PHE A C 1
ATOM 811 O O . PHE A 1 104 ? -0.335 5.375 11.705 1.00 91.56 104 PHE A O 1
ATOM 818 N N . HIS A 1 105 ? 0.610 3.346 12.025 1.00 91.38 105 HIS A N 1
ATOM 819 C CA . HIS A 1 105 ? 1.693 3.772 12.894 1.00 91.38 105 HIS A CA 1
ATOM 820 C C . HIS A 1 105 ? 3.026 3.714 12.153 1.00 91.38 105 HIS A C 1
ATOM 822 O O . HIS A 1 105 ? 3.448 2.638 11.715 1.00 91.38 105 HIS A O 1
ATOM 828 N N . ALA A 1 106 ? 3.701 4.851 12.011 1.00 88.06 106 ALA A N 1
ATOM 829 C CA . ALA A 1 106 ? 5.005 4.905 11.360 1.00 88.06 106 ALA A CA 1
ATOM 830 C C . ALA A 1 106 ? 6.104 4.386 12.293 1.00 88.06 106 ALA A C 1
ATOM 832 O O . ALA A 1 106 ? 6.229 4.819 13.439 1.00 88.06 106 ALA A O 1
ATOM 833 N N . HIS A 1 107 ? 6.986 3.521 11.795 1.00 86.25 107 HIS A N 1
ATOM 834 C CA . HIS A 1 107 ? 8.212 3.225 12.526 1.00 86.25 107 HIS A CA 1
ATOM 835 C C . HIS A 1 107 ? 9.144 4.440 12.509 1.00 86.25 107 HIS A C 1
ATOM 837 O O . HIS A 1 107 ? 9.172 5.225 11.561 1.00 86.25 107 HIS A O 1
ATOM 843 N N . TYR A 1 108 ? 9.947 4.579 13.565 1.00 84.31 108 TYR A N 1
ATOM 844 C CA . TYR A 1 108 ? 10.966 5.628 13.694 1.00 84.31 108 TYR A CA 1
ATOM 845 C C . TYR A 1 108 ? 10.431 7.069 13.607 1.00 84.31 108 TYR A C 1
ATOM 847 O O . TYR A 1 108 ? 11.215 7.975 13.332 1.00 84.31 108 TYR A O 1
ATOM 855 N N . ASN A 1 109 ? 9.131 7.286 13.849 1.00 78.69 109 ASN A N 1
ATOM 856 C CA . ASN A 1 109 ? 8.465 8.588 13.730 1.00 78.69 109 ASN A CA 1
ATOM 857 C C . ASN A 1 109 ? 8.707 9.259 12.366 1.00 78.69 109 ASN A C 1
ATOM 859 O O . ASN A 1 109 ? 8.884 10.471 12.296 1.00 78.69 109 ASN A O 1
ATOM 863 N N . GLN A 1 110 ? 8.773 8.471 11.287 1.00 78.62 110 GLN A N 1
ATOM 864 C CA . GLN A 1 110 ? 9.010 9.006 9.941 1.00 78.62 110 GLN A CA 1
ATOM 865 C C . GLN A 1 110 ? 7.854 9.877 9.430 1.00 78.62 110 GLN A C 1
ATOM 867 O O . GLN A 1 110 ? 8.043 10.630 8.479 1.00 78.62 110 GLN A O 1
ATOM 872 N N . TRP A 1 111 ? 6.663 9.724 10.010 1.00 84.81 111 TRP A N 1
ATOM 873 C CA . TRP A 1 111 ? 5.472 10.522 9.740 1.00 84.81 111 TRP A CA 1
ATOM 874 C C . TRP A 1 111 ? 4.460 10.361 10.881 1.00 84.81 111 TRP A C 1
ATOM 876 O O . TRP A 1 111 ? 4.573 9.440 11.692 1.00 84.81 111 TRP A O 1
ATOM 886 N N . GLU A 1 112 ? 3.500 11.283 10.965 1.00 86.75 112 GLU A N 1
ATOM 887 C CA . GLU A 1 112 ? 2.444 11.253 11.981 1.00 86.75 112 GLU A CA 1
ATOM 888 C C . GLU A 1 112 ? 1.467 10.101 11.750 1.00 86.75 112 GLU A C 1
ATOM 890 O O . GLU A 1 112 ? 1.042 9.849 10.619 1.00 86.75 112 GLU A O 1
ATOM 895 N N . ASP A 1 113 ? 1.064 9.452 12.840 1.00 90.44 113 ASP A N 1
ATOM 896 C CA . ASP A 1 113 ? 0.059 8.400 12.802 1.00 90.44 113 ASP A CA 1
ATOM 897 C C . ASP A 1 113 ? -1.246 8.906 12.176 1.00 90.44 113 ASP A C 1
ATOM 899 O O . ASP A 1 113 ? -1.727 10.001 12.477 1.00 90.44 113 ASP A O 1
ATOM 903 N N . ILE A 1 114 ? -1.855 8.078 11.329 1.00 90.44 114 ILE A N 1
ATOM 904 C CA . ILE A 1 114 ? -3.121 8.407 10.675 1.00 90.44 114 ILE A CA 1
ATOM 905 C C . ILE A 1 114 ? -4.145 7.303 10.890 1.00 90.44 114 ILE A C 1
ATOM 907 O O . ILE A 1 114 ? -3.857 6.120 10.739 1.00 90.44 114 ILE A O 1
ATOM 911 N N . THR A 1 115 ? -5.366 7.705 11.230 1.00 93.44 115 THR A N 1
ATOM 912 C CA . THR A 1 115 ? -6.519 6.805 11.254 1.00 93.44 115 THR A CA 1
ATOM 913 C C . THR A 1 115 ? -7.259 6.900 9.928 1.00 93.44 115 THR A C 1
ATOM 915 O O . THR A 1 115 ? -7.558 7.998 9.460 1.00 93.44 115 THR A O 1
ATOM 918 N N . VAL A 1 116 ? -7.546 5.754 9.320 1.00 90.06 116 VAL A N 1
ATOM 919 C CA . VAL A 1 116 ? -8.300 5.653 8.066 1.00 90.06 116 VAL A CA 1
ATOM 920 C C . VAL A 1 116 ? -9.352 4.559 8.163 1.00 90.06 116 VAL A C 1
ATOM 922 O O . VAL A 1 116 ? -9.285 3.690 9.033 1.00 90.06 116 VAL A O 1
ATOM 925 N N . LEU A 1 117 ? -10.297 4.556 7.227 1.00 91.38 117 LEU A N 1
ATOM 926 C CA . LEU A 1 117 ? -11.310 3.514 7.166 1.00 91.38 117 LEU A CA 1
ATOM 927 C C . LEU A 1 117 ? -10.732 2.209 6.601 1.00 91.38 117 LEU A C 1
ATOM 929 O O . LEU A 1 117 ? -9.996 2.203 5.610 1.00 91.38 117 LEU A O 1
ATOM 933 N N . ILE A 1 118 ? -11.156 1.075 7.164 1.00 91.44 118 ILE A N 1
ATOM 934 C CA . ILE A 1 118 ? -10.885 -0.272 6.637 1.00 91.44 118 ILE A CA 1
ATOM 935 C C . ILE A 1 118 ? -11.305 -0.363 5.165 1.00 91.44 118 ILE A C 1
ATOM 937 O O . ILE A 1 118 ? -10.619 -0.999 4.365 1.00 91.44 118 ILE A O 1
ATOM 941 N N . SER A 1 119 ? -12.410 0.288 4.782 1.00 89.06 119 SER A N 1
ATOM 942 C CA . SER A 1 119 ? -12.885 0.310 3.394 1.00 89.06 119 SER A CA 1
ATOM 943 C C . SER A 1 119 ? -11.873 0.911 2.422 1.00 89.06 119 SER A C 1
ATOM 945 O O . SER A 1 119 ? -11.770 0.431 1.292 1.00 89.06 119 SER A O 1
ATOM 947 N N . ASP A 1 120 ? -11.120 1.919 2.853 1.00 86.88 120 ASP A N 1
ATOM 948 C CA . ASP A 1 120 ? -10.172 2.624 1.994 1.00 86.88 120 ASP A CA 1
ATOM 949 C C . ASP A 1 120 ? -8.915 1.784 1.782 1.00 86.88 120 ASP A C 1
ATOM 951 O O . ASP A 1 120 ? -8.456 1.625 0.648 1.00 86.88 120 ASP A O 1
ATOM 955 N N . VAL A 1 121 ? -8.425 1.150 2.852 1.00 87.44 121 VAL A N 1
ATOM 956 C CA . VAL A 1 121 ? -7.311 0.194 2.774 1.00 87.44 121 VAL A CA 1
ATOM 957 C C . VAL A 1 121 ? -7.697 -1.009 1.917 1.00 87.44 121 VAL A C 1
ATOM 959 O O . VAL A 1 121 ? -6.948 -1.392 1.018 1.00 87.44 121 VAL A O 1
ATOM 962 N N . ARG A 1 122 ? -8.902 -1.561 2.115 1.00 89.19 122 ARG A N 1
ATOM 963 C CA . ARG A 1 122 ? -9.437 -2.655 1.294 1.00 89.19 122 ARG A CA 1
ATOM 964 C C . ARG A 1 122 ? -9.457 -2.274 -0.183 1.00 89.19 122 ARG A C 1
ATOM 966 O O . ARG A 1 122 ? -9.008 -3.051 -1.022 1.00 89.19 122 ARG A O 1
ATOM 973 N N . ARG A 1 123 ? -9.976 -1.089 -0.513 1.00 87.56 123 ARG A N 1
ATOM 974 C CA . ARG A 1 123 ? -10.073 -0.624 -1.901 1.00 87.56 123 ARG A CA 1
ATOM 975 C C . ARG A 1 123 ? -8.697 -0.461 -2.539 1.00 87.56 123 ARG A C 1
ATOM 977 O O . ARG A 1 123 ? -8.487 -0.958 -3.640 1.00 87.56 123 ARG A O 1
ATOM 984 N N . MET A 1 124 ? -7.754 0.145 -1.822 1.00 88.06 124 MET A N 1
ATOM 985 C CA . MET A 1 124 ? -6.365 0.268 -2.263 1.00 88.06 124 MET A CA 1
ATOM 986 C C . MET A 1 124 ? -5.721 -1.102 -2.527 1.00 88.06 124 MET A C 1
ATOM 988 O O . MET A 1 124 ? -5.098 -1.292 -3.570 1.00 88.06 124 MET A O 1
ATOM 992 N N . LEU A 1 125 ? -5.891 -2.073 -1.621 1.00 87.38 125 LEU A N 1
ATOM 993 C CA . LEU A 1 125 ? -5.347 -3.425 -1.791 1.00 87.38 125 LEU A CA 1
ATOM 994 C C . LEU A 1 125 ? -5.979 -4.160 -2.981 1.00 87.38 125 LEU A C 1
ATOM 996 O O . LEU A 1 125 ? -5.272 -4.851 -3.711 1.00 87.38 125 LEU A O 1
ATOM 1000 N N . ILE A 1 126 ? -7.285 -3.993 -3.216 1.00 87.19 126 ILE A N 1
ATOM 1001 C CA . ILE A 1 126 ? -7.965 -4.545 -4.398 1.00 87.19 126 ILE A CA 1
ATOM 1002 C C . ILE A 1 126 ? -7.385 -3.946 -5.683 1.00 87.19 126 ILE A C 1
ATOM 1004 O O . ILE A 1 126 ? -7.023 -4.699 -6.590 1.00 87.19 126 ILE A O 1
ATOM 1008 N N . ASP A 1 127 ? -7.258 -2.619 -5.754 1.00 87.38 127 ASP A N 1
ATOM 1009 C CA . ASP A 1 127 ? -6.723 -1.931 -6.933 1.00 87.38 127 ASP A CA 1
ATOM 1010 C C . ASP A 1 127 ? -5.260 -2.347 -7.203 1.00 87.38 127 ASP A C 1
ATOM 1012 O O . ASP A 1 127 ? -4.878 -2.615 -8.346 1.00 87.38 127 ASP A O 1
ATOM 1016 N N . MET A 1 128 ? -4.458 -2.507 -6.144 1.00 86.25 128 MET A N 1
ATOM 1017 C CA . MET A 1 128 ? -3.085 -3.015 -6.223 1.00 86.25 128 MET A CA 1
ATOM 1018 C C . MET A 1 128 ? -3.034 -4.445 -6.772 1.00 86.25 128 MET A C 1
ATOM 1020 O O . MET A 1 128 ? -2.259 -4.742 -7.683 1.00 86.25 128 MET A O 1
ATOM 1024 N N . MET A 1 129 ? -3.859 -5.344 -6.231 1.00 84.75 129 MET A N 1
ATOM 1025 C CA . MET A 1 129 ? -3.899 -6.742 -6.662 1.00 84.75 129 MET A CA 1
ATOM 1026 C C . MET A 1 129 ? -4.356 -6.868 -8.112 1.00 84.75 129 MET A C 1
ATOM 1028 O O . MET A 1 129 ? -3.787 -7.662 -8.864 1.00 84.75 129 MET A O 1
ATOM 1032 N N . HIS A 1 130 ? -5.337 -6.063 -8.525 1.00 85.94 130 HIS A N 1
ATOM 1033 C CA . HIS A 1 130 ? -5.759 -5.987 -9.918 1.00 85.94 130 HIS A CA 1
ATOM 1034 C C . HIS A 1 130 ? -4.585 -5.608 -10.825 1.00 85.94 130 HIS A C 1
ATOM 1036 O O . HIS A 1 130 ? -4.312 -6.298 -11.807 1.00 85.94 130 HIS A O 1
ATOM 1042 N N . PHE A 1 131 ? -3.835 -4.568 -10.458 1.00 85.88 131 PHE A N 1
ATOM 1043 C CA . PHE A 1 131 ? -2.671 -4.136 -11.220 1.00 85.88 131 PHE A CA 1
ATOM 1044 C C . PHE A 1 131 ? -1.598 -5.230 -11.329 1.00 85.88 131 PHE A C 1
ATOM 1046 O O . PHE A 1 131 ? -1.164 -5.557 -12.434 1.00 85.88 131 PHE A O 1
ATOM 1053 N N . ILE A 1 132 ? -1.191 -5.830 -10.206 1.00 80.75 132 ILE A N 1
ATOM 1054 C CA . ILE A 1 132 ? -0.124 -6.846 -10.176 1.00 80.75 132 ILE A CA 1
ATOM 1055 C C . ILE A 1 132 ? -0.498 -8.071 -11.020 1.00 80.75 132 ILE A C 1
ATOM 1057 O O . ILE A 1 132 ? 0.344 -8.629 -11.726 1.00 80.75 132 ILE A O 1
ATOM 1061 N N . THR A 1 133 ? -1.759 -8.499 -10.952 1.00 79.94 133 THR A N 1
ATOM 1062 C CA . THR A 1 133 ? -2.211 -9.734 -11.607 1.00 79.94 133 THR A CA 1
ATOM 1063 C C . THR A 1 133 ? -2.529 -9.550 -13.088 1.00 79.94 133 THR A C 1
ATOM 1065 O O . THR A 1 133 ? -2.220 -10.448 -13.872 1.00 79.94 133 THR A O 1
ATOM 1068 N N . ASN A 1 134 ? -3.091 -8.400 -13.476 1.00 80.81 134 ASN A N 1
ATOM 1069 C CA . ASN A 1 134 ? -3.658 -8.202 -14.813 1.00 80.81 134 ASN A CA 1
ATOM 1070 C C . ASN A 1 134 ? -2.919 -7.183 -15.678 1.00 80.81 134 ASN A C 1
ATOM 1072 O O . ASN A 1 134 ? -3.125 -7.171 -16.886 1.00 80.81 134 ASN A O 1
ATOM 1076 N N . GLU A 1 135 ? -2.110 -6.295 -15.100 1.00 83.00 135 GLU A N 1
ATOM 1077 C CA . GLU A 1 135 ? -1.531 -5.166 -15.840 1.00 83.00 135 GLU A CA 1
ATOM 1078 C C . GLU A 1 135 ? -0.002 -5.206 -15.827 1.00 83.00 135 GLU A C 1
ATOM 1080 O O . GLU A 1 135 ? 0.622 -5.077 -16.877 1.00 83.00 135 GLU A O 1
ATOM 1085 N N . ALA A 1 136 ? 0.612 -5.464 -14.670 1.00 79.88 136 ALA A N 1
ATOM 1086 C CA . ALA A 1 136 ? 2.064 -5.426 -14.487 1.00 79.88 136 ALA A CA 1
ATOM 1087 C C . ALA A 1 136 ? 2.832 -6.463 -15.328 1.00 79.88 136 ALA A C 1
ATOM 1089 O O . ALA A 1 136 ? 4.014 -6.283 -15.606 1.00 79.88 136 ALA A O 1
ATOM 1090 N N . ARG A 1 137 ? 2.166 -7.547 -15.749 1.00 71.56 137 ARG A N 1
ATOM 1091 C CA . ARG A 1 137 ? 2.754 -8.613 -16.582 1.00 71.56 137 ARG A CA 1
ATOM 1092 C C . ARG A 1 137 ? 2.633 -8.358 -18.088 1.00 71.56 137 ARG A C 1
ATOM 1094 O O . ARG A 1 137 ? 3.088 -9.178 -18.883 1.00 71.56 137 ARG A O 1
ATOM 1101 N N . HIS A 1 138 ? 2.027 -7.242 -18.488 1.00 74.94 138 HIS A N 1
ATOM 1102 C CA . HIS A 1 138 ? 1.839 -6.848 -19.883 1.00 74.94 138 HIS A CA 1
ATOM 1103 C C . HIS A 1 138 ? 2.622 -5.565 -20.207 1.00 74.94 138 HIS A C 1
ATOM 1105 O O . HIS A 1 138 ? 3.008 -4.832 -19.297 1.00 74.94 138 HIS A O 1
ATOM 1111 N N . PRO A 1 139 ? 2.855 -5.249 -21.497 1.00 74.94 139 PRO A N 1
ATOM 1112 C CA . PRO A 1 139 ? 3.435 -3.966 -21.881 1.00 74.94 139 PRO A CA 1
ATOM 1113 C C . PRO A 1 139 ? 2.566 -2.799 -21.388 1.00 74.94 139 PRO A C 1
ATOM 1115 O O . PRO A 1 139 ? 1.449 -2.596 -21.867 1.00 74.94 139 PRO A O 1
ATOM 1118 N N . LEU A 1 140 ? 3.084 -2.033 -20.428 1.00 78.25 140 LEU A N 1
ATOM 1119 C CA . LEU A 1 140 ? 2.393 -0.878 -19.861 1.00 78.25 140 LEU A CA 1
ATOM 1120 C C . LEU A 1 140 ? 2.567 0.367 -20.750 1.00 78.25 140 LEU A C 1
ATOM 1122 O O . LEU A 1 140 ? 3.620 0.559 -21.365 1.00 78.25 140 LEU A O 1
ATOM 1126 N N . PRO A 1 141 ? 1.564 1.262 -20.817 1.00 82.44 141 PRO A N 1
ATOM 1127 C CA . PRO A 1 141 ? 1.731 2.551 -21.475 1.00 82.44 141 PRO A CA 1
ATOM 1128 C C . PRO A 1 141 ? 2.744 3.420 -20.711 1.00 82.44 141 PRO A C 1
ATOM 1130 O O . PRO A 1 141 ? 2.777 3.401 -19.483 1.00 82.44 141 PRO A O 1
ATOM 1133 N N . ARG A 1 142 ? 3.519 4.248 -21.429 1.00 80.56 142 ARG A N 1
ATOM 1134 C CA . ARG A 1 142 ? 4.624 5.051 -20.856 1.00 80.56 142 ARG A CA 1
ATOM 1135 C C . ARG A 1 142 ? 4.246 5.889 -19.634 1.00 80.56 142 ARG A C 1
ATOM 1137 O O . ARG A 1 142 ? 5.053 6.026 -18.736 1.00 80.56 142 ARG A O 1
ATOM 1144 N N . TRP A 1 143 ? 3.027 6.423 -19.566 1.00 82.88 143 TRP A N 1
ATOM 1145 C CA . TRP A 1 143 ? 2.588 7.239 -18.425 1.00 82.88 143 TRP A CA 1
ATOM 1146 C C . TRP A 1 143 ? 2.411 6.441 -17.118 1.00 82.88 143 TRP A C 1
ATOM 1148 O O . TRP A 1 143 ? 2.342 7.043 -16.051 1.00 82.88 143 TRP A O 1
ATOM 1158 N N . ARG A 1 144 ? 2.323 5.103 -17.192 1.00 84.00 144 ARG A N 1
ATOM 1159 C CA . ARG A 1 144 ? 2.332 4.187 -16.034 1.00 84.00 144 ARG A CA 1
ATOM 1160 C C . ARG A 1 144 ? 3.724 3.691 -15.668 1.00 84.00 144 ARG A C 1
ATOM 1162 O O . ARG A 1 144 ? 3.864 2.887 -14.748 1.00 84.00 144 ARG A O 1
ATOM 1169 N N . ILE A 1 145 ? 4.734 4.135 -16.402 1.00 81.31 145 ILE A N 1
ATOM 1170 C CA . ILE A 1 145 ? 6.114 3.758 -16.180 1.00 81.31 145 ILE A CA 1
ATOM 1171 C C . ILE A 1 145 ? 6.847 4.990 -15.667 1.00 81.31 145 ILE A C 1
ATOM 1173 O O . ILE A 1 145 ? 6.877 6.023 -16.331 1.00 81.31 145 ILE A O 1
ATOM 1177 N N . LYS A 1 146 ? 7.427 4.880 -14.474 1.00 79.94 146 LYS A N 1
ATOM 1178 C CA . LYS A 1 146 ? 8.305 5.910 -13.919 1.00 79.94 146 LYS A CA 1
ATOM 1179 C C . LYS A 1 146 ? 9.747 5.542 -14.235 1.00 79.94 146 LYS A C 1
ATOM 1181 O O . LYS A 1 146 ? 10.161 4.428 -13.930 1.00 79.94 146 LYS A O 1
ATOM 1186 N N . TYR A 1 147 ? 10.518 6.455 -14.813 1.00 73.56 147 TYR A N 1
ATOM 1187 C CA . TYR A 1 147 ? 11.917 6.187 -15.135 1.00 73.56 147 TYR A CA 1
ATOM 1188 C C . TYR A 1 147 ? 12.813 6.545 -13.955 1.00 73.56 147 TYR A C 1
ATOM 1190 O O . TYR A 1 147 ? 12.777 7.666 -13.456 1.00 73.56 147 TYR A O 1
ATOM 1198 N N . LEU A 1 148 ? 13.679 5.622 -13.539 1.00 69.75 148 LEU A N 1
ATOM 1199 C CA . LEU A 1 148 ? 14.631 5.871 -12.453 1.00 69.75 148 LEU A CA 1
ATOM 1200 C C . LEU A 1 148 ? 15.582 7.045 -12.750 1.00 69.75 148 LEU A C 1
ATOM 1202 O O . LEU A 1 148 ? 16.019 7.740 -11.841 1.00 69.75 148 LEU A O 1
ATOM 1206 N N . SER A 1 149 ? 15.880 7.303 -14.026 1.00 64.50 149 SER A N 1
ATOM 1207 C CA . SER A 1 149 ? 16.663 8.468 -14.457 1.00 64.50 149 SER A CA 1
ATOM 1208 C C . SER A 1 149 ? 15.973 9.809 -14.181 1.00 64.50 149 SER A C 1
ATOM 1210 O O . SER A 1 149 ? 16.640 10.836 -14.176 1.00 64.50 149 SER A O 1
ATOM 1212 N N . GLU A 1 150 ? 14.654 9.814 -13.962 1.00 64.44 150 GLU A N 1
ATOM 1213 C CA . GLU A 1 150 ? 13.883 10.996 -13.546 1.00 64.44 150 GLU A CA 1
ATOM 1214 C C . GLU A 1 150 ? 13.873 11.168 -12.017 1.00 64.44 150 GLU A C 1
ATOM 1216 O O . GLU A 1 150 ? 13.349 12.157 -11.505 1.00 64.44 150 GLU A O 1
ATOM 1221 N N . ARG A 1 151 ? 14.432 10.211 -11.264 1.00 59.69 151 ARG A N 1
ATOM 1222 C CA . ARG A 1 151 ? 14.522 10.269 -9.806 1.00 59.69 151 ARG A CA 1
ATOM 1223 C C . ARG A 1 151 ? 15.754 11.080 -9.413 1.00 59.69 151 ARG A C 1
ATOM 1225 O O . ARG A 1 151 ? 16.885 10.675 -9.673 1.00 59.69 151 ARG A O 1
ATOM 1232 N N . ASP A 1 152 ? 15.537 12.214 -8.753 1.00 52.75 152 ASP A N 1
ATOM 1233 C CA . ASP A 1 152 ? 16.618 12.925 -8.076 1.00 52.75 152 ASP A CA 1
ATOM 1234 C C . ASP A 1 152 ? 16.974 12.171 -6.790 1.00 52.75 152 ASP A C 1
ATOM 1236 O O . ASP A 1 152 ? 16.284 12.247 -5.773 1.00 52.75 152 ASP A O 1
ATOM 1240 N N . TRP A 1 153 ? 18.057 11.401 -6.850 1.00 46.94 153 TRP A N 1
ATOM 1241 C CA . TRP A 1 153 ? 18.564 10.607 -5.731 1.00 46.94 153 TRP A CA 1
ATOM 1242 C C . TRP A 1 153 ? 18.987 11.440 -4.515 1.00 46.94 153 TRP A C 1
ATOM 1244 O O . TRP A 1 153 ? 19.245 10.873 -3.453 1.00 46.94 153 TRP A O 1
ATOM 1254 N N . THR A 1 154 ? 19.064 12.768 -4.644 1.00 44.25 154 THR A N 1
ATOM 1255 C CA . THR A 1 154 ? 19.399 13.664 -3.532 1.00 44.25 154 THR A CA 1
ATOM 1256 C C . THR A 1 154 ? 18.192 14.062 -2.683 1.00 44.25 154 THR A C 1
ATOM 1258 O O . THR A 1 154 ? 18.370 14.506 -1.545 1.00 44.25 154 THR A O 1
ATOM 1261 N N . GLN A 1 155 ? 16.964 13.834 -3.160 1.00 44.06 155 GLN A N 1
ATOM 1262 C CA . GLN A 1 155 ? 15.767 14.021 -2.348 1.00 44.06 155 GLN A CA 1
ATOM 1263 C C . GLN A 1 155 ? 15.582 12.826 -1.407 1.00 44.06 155 GLN A C 1
ATOM 1265 O O . GLN A 1 155 ? 14.922 11.835 -1.723 1.00 44.06 155 GLN A O 1
ATOM 1270 N N . LYS A 1 156 ? 16.121 12.946 -0.185 1.00 41.56 156 LYS A N 1
ATOM 1271 C CA . LYS A 1 156 ? 15.481 12.302 0.972 1.00 41.56 156 LYS A CA 1
ATOM 1272 C C . LYS A 1 156 ? 13.996 12.676 0.941 1.00 41.56 156 LYS A C 1
ATOM 1274 O O . LYS A 1 156 ? 13.677 13.810 0.592 1.00 41.56 156 LYS A O 1
ATOM 1279 N N . ARG A 1 157 ? 13.107 11.748 1.313 1.00 52.62 157 ARG A N 1
ATOM 1280 C CA . ARG A 1 157 ? 11.714 12.078 1.650 1.00 52.62 157 ARG A CA 1
ATOM 1281 C C . ARG A 1 157 ? 11.774 13.141 2.755 1.00 52.62 157 ARG A C 1
ATOM 1283 O O . ARG A 1 157 ? 12.035 12.811 3.905 1.00 52.62 157 ARG A O 1
ATOM 1290 N N . VAL A 1 158 ? 11.703 14.411 2.375 1.00 44.09 158 VAL A N 1
ATOM 1291 C CA . VAL A 1 158 ? 11.574 15.533 3.298 1.00 44.09 158 VAL A CA 1
ATOM 1292 C C . VAL A 1 158 ? 10.086 15.806 3.374 1.00 44.09 158 VAL A C 1
ATOM 1294 O O . VAL A 1 158 ? 9.428 15.906 2.338 1.00 44.09 158 VAL A O 1
ATOM 1297 N N . GLU A 1 159 ? 9.596 15.834 4.608 1.00 45.72 159 GLU A N 1
ATOM 1298 C CA . GLU A 1 159 ? 8.227 16.147 5.000 1.00 45.72 159 GLU A CA 1
ATOM 1299 C C . GLU A 1 159 ? 7.693 17.336 4.188 1.00 45.72 159 GLU A C 1
ATOM 1301 O O . GLU A 1 159 ? 8.318 18.400 4.142 1.00 45.72 159 GLU A O 1
ATOM 1306 N N . GLY A 1 160 ? 6.571 17.115 3.505 1.00 36.34 160 GLY A N 1
ATOM 1307 C CA . GLY A 1 160 ? 5.787 18.136 2.817 1.00 36.34 160 GLY A CA 1
ATOM 1308 C C . GLY A 1 160 ? 4.402 18.210 3.426 1.00 36.34 160 GLY A C 1
ATOM 1309 O O . GLY A 1 160 ? 3.896 17.131 3.813 1.00 36.34 160 GLY A O 1
#

Radius of gyration: 17.99 Å; chains: 1; bounding box: 63×31×45 Å

Secondary structure (DSSP, 8-state):
-------GGGS-EEEEEEEEEEEE-TTS-EEEEEEEEEEEEEEPPTT--HHHHHHHHHHHHHT-TTTSHHHHHHH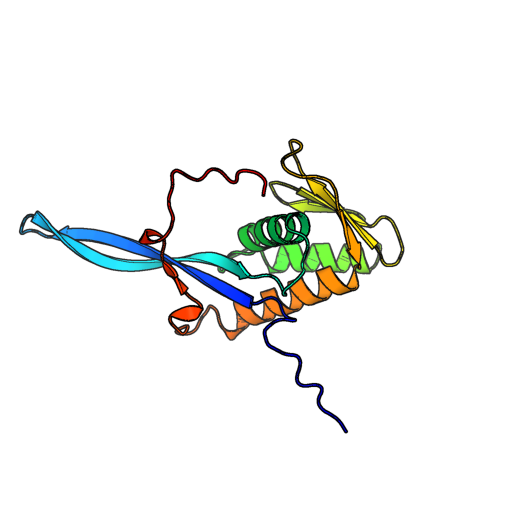HHHHHHTS-SEEEETTEEEEE-SSSEEEEEEGGGSS--EEEEHHHHHHHHHHHHHHHHHTTTS---GGGEEEGGG--TT------

Foldseek 3Di:
DDDPPPDPLAAKAKFFEWEFDWDQDPVRDIDRDDIDGWFMDIDHRPPPDPVVNVLLRQLRRQVTLPDPLVVQVVVLVCCLVVVDAWDDTPFWIWGDPDNFWIWIGGPPCPDDIDIDTSVVVVRSSVVSVCCSPPPHVDDHDVVRYHYPVPDPPPDDPDDD

pLDDT: mean 78.46, std 14.64, range [33.19, 95.19]